Protein AF-A0AAU9VWX4-F1 (afdb_monomer)

Foldseek 3Di:
DVVLVVLVVVLVVLQQDQLPPPPCSLVVQQVSLVVSLVVLQVCVVVDPQSHPVNCDPVSVCSNPVSSVCCVVVVHPVVVPCPVVVCCVVVVCVVDDDPDPPDPD

Secondary structure (DSSP, 8-state):
-HHHHHHHHHHHHHHHS-TTS-TTHHHHHHHHHHHHHHHHHHGGGTSTT-SGGG--HHHHIIIIIHHHHHHHHS-SGGG-THHHHTHHHHHHHH----------

Solvent-accessible surface area (backbone atoms only — not comparable to full-atom values): 6096 Å² total; per-residue (Å²): 108,73,65,61,52,51,48,49,51,55,49,54,52,58,55,67,48,77,44,90,84,44,96,53,54,31,58,54,45,26,53,55,36,45,51,47,52,51,53,42,34,65,37,31,86,80,37,92,80,27,35,72,91,59,65,45,73,64,59,52,37,45,34,59,47,48,22,50,43,18,67,75,63,54,42,47,61,86,73,51,61,69,78,64,66,54,51,57,59,53,50,60,69,75,52,71,74,80,72,84,75,71,87,123

Nearest PDB structures (foldseek):
  6h48-assembly1_A  TM=4.064E-01  e=1.706E+00  Staphylococcus aureus
  2lff-assembly1_A  TM=3.244E-01  e=3.517E+00  Escherichia coli

Organism: NCBI:txid46732

pLDDT: mean 75.67, std 15.95, range [39.25, 93.31]

Sequence (104 aa):
LVKIWGHFDSLYHLINTDSEENGDLNLEVFEKSKEFVEHFCSLGEKRVGYNKARVTPHMHALCYHVPCFIKNYKSFKQFTGQGVEKNDVAKRIFFPKVEQMGCS

Radius of gyration: 20.04 Å; Cα contacts (8 Å, |Δi|>4): 73; chains: 1; bounding box: 53×38×52 Å

Mean predicted aligned error: 11.7 Å

Structure (mmCIF, N/CA/C/O backbone):
data_AF-A0AAU9VWX4-F1
#
_entry.id   AF-A0AAU9VWX4-F1
#
loop_
_atom_site.group_PDB
_atom_site.id
_atom_site.type_symbol
_atom_site.label_atom_id
_atom_site.label_alt_id
_atom_site.label_comp_id
_atom_site.label_asym_id
_atom_site.label_entity_id
_atom_site.label_seq_id
_atom_site.pdbx_PDB_ins_code
_atom_site.Cartn_x
_atom_site.Cartn_y
_atom_site.Cartn_z
_atom_site.occupancy
_atom_site.B_iso_or_equiv
_atom_site.auth_seq_id
_atom_site.auth_comp_id
_atom_site.auth_asym_id
_atom_site.auth_atom_id
_atom_site.pdbx_PDB_model_num
ATOM 1 N N . LEU A 1 1 ? -12.401 7.400 7.130 1.00 60.81 1 LEU A N 1
ATOM 2 C CA . LEU A 1 1 ? -12.663 6.628 5.894 1.00 60.81 1 LEU A CA 1
ATOM 3 C C . LEU A 1 1 ? -12.089 7.324 4.670 1.00 60.81 1 LEU A C 1
ATOM 5 O O . LEU A 1 1 ? -11.252 6.723 4.029 1.00 60.81 1 LEU A O 1
ATOM 9 N N . VAL A 1 2 ? -12.427 8.585 4.383 1.00 74.19 2 VAL A N 1
ATOM 10 C CA . VAL A 1 2 ? -11.838 9.304 3.227 1.00 74.19 2 VAL A CA 1
ATOM 11 C C . VAL A 1 2 ? -10.298 9.297 3.249 1.00 74.19 2 VAL A C 1
ATOM 13 O O . VAL A 1 2 ? -9.677 8.992 2.242 1.00 74.19 2 VAL A O 1
ATOM 16 N N . LYS A 1 3 ? -9.679 9.502 4.422 1.00 79.00 3 LYS A N 1
ATOM 17 C CA . LYS A 1 3 ? -8.212 9.462 4.574 1.00 79.00 3 LYS A CA 1
ATOM 18 C C . LYS A 1 3 ? -7.574 8.102 4.254 1.00 79.00 3 LYS A C 1
ATOM 20 O O . LYS A 1 3 ? -6.548 8.075 3.594 1.00 79.00 3 LYS A O 1
ATOM 25 N N . ILE A 1 4 ? -8.184 6.981 4.664 1.00 83.94 4 ILE A N 1
ATOM 26 C CA . ILE A 1 4 ? -7.596 5.650 4.420 1.00 83.94 4 ILE A CA 1
ATOM 27 C C . ILE A 1 4 ? -7.598 5.297 2.930 1.00 83.94 4 ILE A C 1
ATOM 29 O O . ILE A 1 4 ? -6.626 4.744 2.429 1.00 83.94 4 ILE A O 1
ATOM 33 N N . TRP A 1 5 ? -8.654 5.689 2.216 1.00 85.12 5 TRP A N 1
ATOM 34 C CA . TRP A 1 5 ? -8.736 5.520 0.770 1.00 85.12 5 TRP A CA 1
ATOM 35 C C . TRP A 1 5 ? -7.790 6.468 0.030 1.00 85.12 5 TRP A C 1
ATOM 37 O O . TRP A 1 5 ? -7.183 6.046 -0.941 1.00 85.12 5 TRP A O 1
ATOM 47 N N . GLY A 1 6 ? -7.580 7.693 0.526 1.00 85.56 6 GLY A N 1
ATOM 48 C CA . GLY A 1 6 ? -6.563 8.600 -0.021 1.00 85.56 6 GLY A CA 1
ATOM 49 C C . GLY A 1 6 ? -5.127 8.093 0.169 1.00 85.56 6 GLY A C 1
ATOM 50 O O . GLY A 1 6 ? -4.310 8.212 -0.741 1.00 85.56 6 GLY A O 1
ATOM 51 N N . HIS A 1 7 ? -4.822 7.466 1.314 1.00 85.94 7 HIS A N 1
ATOM 52 C CA . HIS A 1 7 ? -3.523 6.815 1.541 1.00 85.94 7 HIS A CA 1
ATOM 53 C C . HIS A 1 7 ? -3.339 5.625 0.591 1.00 85.94 7 HIS A C 1
ATOM 55 O O . HIS A 1 7 ? -2.266 5.450 0.019 1.00 85.94 7 HIS A O 1
ATOM 61 N N . PHE A 1 8 ? -4.395 4.830 0.393 1.00 86.62 8 PHE A N 1
ATOM 62 C CA . PHE A 1 8 ? -4.376 3.708 -0.543 1.00 86.62 8 PHE A CA 1
ATOM 63 C C . PHE A 1 8 ? -4.191 4.158 -2.000 1.00 86.62 8 PHE A C 1
ATOM 65 O O . PHE A 1 8 ? -3.391 3.569 -2.717 1.00 86.62 8 PHE A O 1
ATOM 72 N N . ASP A 1 9 ? -4.884 5.215 -2.424 1.00 86.94 9 ASP A N 1
ATOM 73 C CA . ASP A 1 9 ? -4.773 5.790 -3.769 1.00 86.94 9 ASP A CA 1
ATOM 74 C C . ASP A 1 9 ? -3.352 6.301 -4.054 1.00 86.94 9 ASP A C 1
ATOM 76 O O . ASP A 1 9 ? -2.728 5.924 -5.046 1.00 86.94 9 ASP A O 1
ATOM 80 N N . SER A 1 10 ? -2.781 7.047 -3.102 1.00 87.75 10 SER A N 1
ATOM 81 C CA . SER A 1 10 ? -1.387 7.508 -3.165 1.00 87.75 10 SER A CA 1
ATOM 82 C C . SER A 1 10 ? -0.402 6.342 -3.304 1.00 87.75 10 SER A C 1
ATOM 84 O O . SER A 1 10 ? 0.524 6.399 -4.110 1.00 87.75 10 SER A O 1
ATOM 86 N N . LEU A 1 11 ? -0.611 5.265 -2.540 1.00 88.88 11 LEU A N 1
ATOM 87 C CA . LEU A 1 11 ? 0.202 4.049 -2.610 1.00 88.88 11 LEU A CA 1
ATOM 88 C C . LEU A 1 11 ? 0.074 3.339 -3.955 1.00 88.88 11 LEU A C 1
ATOM 90 O O . LEU A 1 11 ? 1.076 2.907 -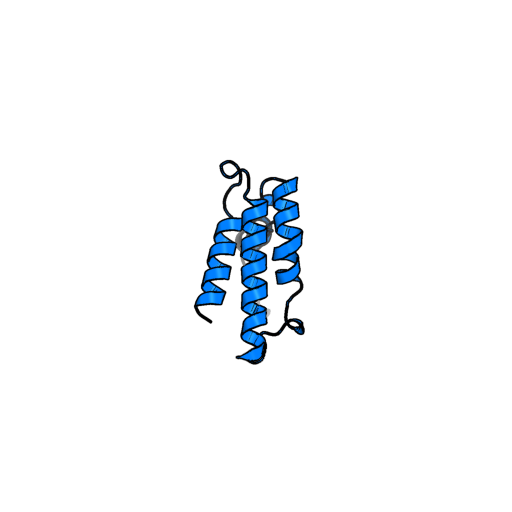4.522 1.00 88.88 11 LEU A O 1
ATOM 94 N N . TYR A 1 12 ? -1.148 3.228 -4.472 1.00 86.56 12 TYR A N 1
ATOM 95 C CA . TYR A 1 12 ? -1.410 2.613 -5.764 1.00 86.56 12 TYR A CA 1
ATOM 96 C C . TYR A 1 12 ? -0.691 3.363 -6.887 1.00 86.56 12 TYR A C 1
ATOM 98 O O . TYR A 1 12 ? -0.038 2.736 -7.720 1.00 86.56 12 TYR A O 1
ATOM 106 N N . HIS A 1 13 ? -0.757 4.694 -6.891 1.00 86.44 13 HIS A N 1
ATOM 107 C CA . HIS A 1 13 ? -0.028 5.504 -7.860 1.00 86.44 13 HIS A CA 1
ATOM 108 C C . HIS A 1 13 ? 1.486 5.341 -7.714 1.00 86.44 13 HIS A C 1
ATOM 110 O O . HIS A 1 13 ? 2.153 5.078 -8.710 1.00 86.44 13 HIS A O 1
ATOM 116 N N . LEU A 1 14 ? 2.012 5.392 -6.487 1.00 86.00 14 LEU A N 1
ATOM 117 C CA . LEU A 1 14 ? 3.445 5.263 -6.222 1.00 86.00 14 LEU A CA 1
ATOM 118 C C . LEU A 1 14 ? 4.028 3.929 -6.717 1.00 86.00 14 LEU A C 1
ATOM 120 O O . LEU A 1 14 ? 5.089 3.908 -7.330 1.00 86.00 14 LEU A O 1
ATOM 124 N N . ILE A 1 15 ? 3.324 2.817 -6.494 1.00 84.50 15 ILE A N 1
ATOM 125 C CA . ILE A 1 15 ? 3.768 1.473 -6.909 1.00 84.50 15 ILE A CA 1
ATOM 126 C C . ILE A 1 15 ? 3.751 1.303 -8.436 1.00 84.50 15 ILE A C 1
ATOM 128 O O . ILE A 1 15 ? 4.490 0.478 -8.976 1.00 84.50 15 ILE A O 1
ATOM 132 N N . ASN A 1 16 ? 2.906 2.064 -9.134 1.00 81.12 16 ASN A N 1
ATOM 133 C CA . ASN A 1 16 ? 2.790 2.026 -10.591 1.00 81.12 16 ASN A CA 1
ATOM 134 C C . ASN A 1 16 ? 3.713 3.025 -11.312 1.00 81.12 16 ASN A C 1
ATOM 136 O O . ASN A 1 16 ? 3.750 3.012 -12.545 1.00 81.12 16 ASN A O 1
ATOM 140 N N . THR A 1 17 ? 4.444 3.866 -10.577 1.00 77.50 17 THR A N 1
ATOM 141 C CA . THR A 1 17 ? 5.446 4.779 -11.136 1.00 77.50 17 THR A CA 1
ATOM 142 C C . THR A 1 17 ? 6.695 4.007 -11.554 1.00 77.50 17 THR A C 1
ATOM 144 O O . THR A 1 17 ? 7.150 3.101 -10.852 1.00 77.50 17 THR A O 1
ATOM 147 N N . ASP A 1 18 ? 7.258 4.357 -12.711 1.00 66.25 18 ASP A N 1
ATOM 148 C CA . ASP A 1 18 ? 8.487 3.740 -13.192 1.00 66.25 18 ASP A CA 1
ATOM 149 C C . ASP A 1 18 ? 9.680 4.236 -12.353 1.00 66.25 18 ASP A C 1
ATOM 151 O O . ASP A 1 18 ? 9.863 5.422 -12.089 1.00 66.25 18 ASP A O 1
ATOM 155 N N . SER A 1 19 ? 10.487 3.292 -11.880 1.00 64.31 19 SER A N 1
ATOM 156 C CA . SER A 1 19 ? 11.561 3.497 -10.902 1.00 64.31 19 SER A CA 1
ATOM 157 C C . SER A 1 19 ? 12.808 4.196 -11.442 1.00 64.31 19 SER A C 1
ATOM 159 O O . SER A 1 19 ? 13.786 4.340 -10.714 1.00 64.31 19 SER A O 1
ATOM 161 N N . GLU A 1 20 ? 12.827 4.552 -12.728 1.00 60.19 20 GLU A N 1
ATOM 162 C CA . GLU A 1 20 ? 14.030 5.049 -13.406 1.00 60.19 20 GLU A CA 1
ATOM 163 C C . GLU A 1 20 ? 14.484 6.423 -12.887 1.00 60.19 20 GLU A C 1
ATOM 165 O O . GLU A 1 20 ? 15.659 6.756 -13.010 1.00 60.19 20 GLU A O 1
ATOM 170 N N . GLU A 1 21 ? 13.594 7.174 -12.230 1.00 56.78 21 GLU A N 1
ATOM 171 C CA . GLU A 1 21 ? 13.876 8.524 -11.724 1.00 56.78 21 GLU A CA 1
ATOM 172 C C . GLU A 1 21 ? 14.005 8.610 -10.192 1.00 56.78 21 GLU A C 1
ATOM 174 O O . GLU A 1 21 ? 14.475 9.624 -9.679 1.00 56.78 21 GLU A O 1
ATOM 179 N N . ASN A 1 22 ? 13.628 7.567 -9.440 1.00 57.22 22 ASN A N 1
ATOM 180 C CA . ASN A 1 22 ? 13.435 7.671 -7.990 1.00 57.22 22 ASN A CA 1
ATOM 181 C C . ASN A 1 22 ? 14.280 6.630 -7.229 1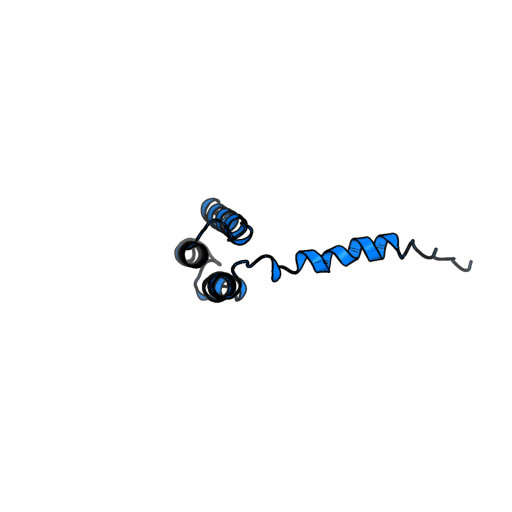.00 57.22 22 ASN A C 1
ATOM 183 O O . ASN A 1 22 ? 13.885 5.474 -7.069 1.00 57.22 22 ASN A O 1
ATOM 187 N N . GLY A 1 23 ? 15.469 7.043 -6.773 1.00 66.31 23 GLY A N 1
ATOM 188 C CA . GLY A 1 23 ? 16.473 6.165 -6.148 1.00 66.31 23 GLY A CA 1
ATOM 189 C C . GLY A 1 23 ? 16.031 5.473 -4.851 1.00 66.31 23 GLY A C 1
ATOM 190 O O . GLY A 1 23 ? 16.572 4.420 -4.525 1.00 66.31 23 GLY A O 1
ATOM 191 N N . ASP A 1 24 ? 15.012 6.008 -4.169 1.00 80.56 24 ASP A N 1
ATOM 192 C CA . ASP A 1 24 ? 14.510 5.515 -2.877 1.00 80.56 24 ASP A CA 1
ATOM 193 C C . ASP A 1 24 ? 13.049 5.023 -2.930 1.00 80.56 24 ASP A C 1
ATOM 195 O O . ASP A 1 24 ? 12.386 4.901 -1.897 1.00 80.56 24 ASP A O 1
ATOM 199 N N . LEU A 1 25 ? 12.527 4.687 -4.120 1.00 85.50 25 LEU A N 1
ATOM 200 C CA . LEU A 1 25 ? 11.131 4.253 -4.295 1.00 85.50 25 LEU A CA 1
ATOM 201 C C . LEU A 1 25 ? 10.735 3.105 -3.349 1.00 85.50 25 LEU A C 1
ATOM 203 O O . LEU A 1 25 ? 9.622 3.072 -2.829 1.00 85.50 25 LEU A O 1
ATOM 207 N N . ASN A 1 26 ? 11.644 2.162 -3.078 1.00 87.25 26 ASN A N 1
ATOM 208 C CA . ASN A 1 26 ? 11.373 1.072 -2.141 1.00 87.25 26 ASN A CA 1
ATOM 209 C C . ASN A 1 26 ? 11.151 1.571 -0.705 1.00 87.25 26 ASN A C 1
ATOM 211 O O . ASN A 1 26 ? 10.312 1.017 0.003 1.00 87.25 26 ASN A O 1
ATOM 215 N N . LEU A 1 27 ? 11.917 2.572 -0.262 1.00 89.12 27 LEU A N 1
ATOM 216 C CA . LEU A 1 27 ? 11.802 3.127 1.083 1.00 89.12 27 LEU A CA 1
ATOM 217 C C . LEU A 1 27 ? 10.500 3.914 1.196 1.00 89.12 27 LEU A C 1
ATOM 219 O O . LEU A 1 27 ? 9.739 3.695 2.134 1.00 89.12 27 LEU A O 1
ATOM 223 N N . GLU A 1 28 ? 10.188 4.723 0.185 1.00 89.62 2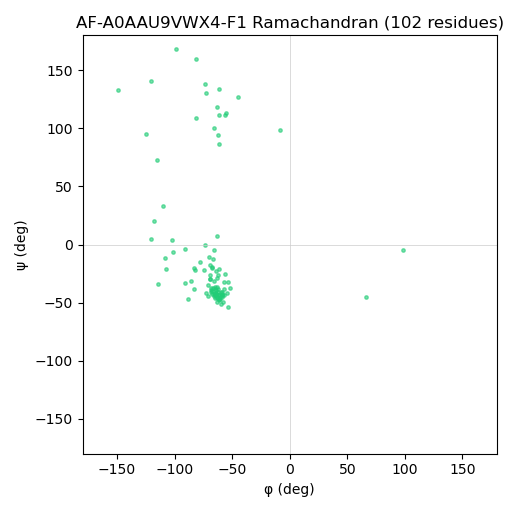8 GLU A N 1
ATOM 224 C CA . GLU A 1 28 ? 8.954 5.501 0.148 1.00 89.62 28 GLU A CA 1
ATOM 225 C C . GLU A 1 28 ? 7.706 4.597 0.155 1.00 89.62 28 GLU A C 1
ATOM 227 O O . GLU A 1 28 ? 6.763 4.827 0.918 1.00 89.62 28 GLU A O 1
ATOM 232 N N . VAL A 1 29 ? 7.709 3.513 -0.633 1.00 90.50 29 VAL A N 1
ATOM 233 C CA . VAL A 1 29 ? 6.617 2.527 -0.622 1.00 90.50 29 VAL A CA 1
ATOM 234 C C . VAL A 1 29 ? 6.521 1.839 0.737 1.00 90.50 29 VAL A C 1
ATOM 236 O O . VAL A 1 29 ? 5.410 1.664 1.237 1.00 90.50 29 VAL A O 1
ATOM 239 N N . PHE A 1 30 ? 7.641 1.477 1.369 1.00 92.12 30 PHE A N 1
ATOM 240 C CA . PHE A 1 30 ? 7.633 0.879 2.707 1.00 92.12 30 PHE A CA 1
ATOM 241 C C . PHE A 1 30 ? 7.002 1.814 3.746 1.00 92.12 30 PHE A C 1
ATOM 243 O O . PHE A 1 30 ? 6.090 1.406 4.467 1.00 92.12 30 PHE A O 1
ATOM 250 N N . GLU A 1 31 ? 7.453 3.067 3.801 1.00 92.94 31 GLU A N 1
ATOM 251 C CA . GLU A 1 31 ? 6.998 4.053 4.781 1.00 92.94 31 GLU A CA 1
ATOM 252 C C . GLU A 1 31 ? 5.509 4.359 4.626 1.00 92.94 31 GLU A C 1
ATOM 254 O O . GLU A 1 31 ? 4.754 4.240 5.594 1.00 92.94 31 GLU A O 1
ATOM 259 N N . LYS A 1 32 ? 5.052 4.646 3.400 1.00 91.38 32 LYS A N 1
ATOM 260 C CA . LYS A 1 32 ? 3.632 4.921 3.142 1.00 91.38 32 LYS A CA 1
ATOM 261 C C . LYS A 1 32 ? 2.750 3.698 3.399 1.00 91.38 32 LYS A C 1
ATOM 263 O O . LYS A 1 32 ? 1.637 3.835 3.909 1.00 91.38 32 LYS A O 1
ATOM 268 N N . SER A 1 33 ? 3.232 2.493 3.084 1.00 92.69 33 SER A N 1
ATOM 269 C CA . SER A 1 33 ? 2.479 1.253 3.322 1.00 92.69 33 SER A CA 1
ATOM 270 C C . SER A 1 33 ? 2.325 0.995 4.814 1.00 92.69 33 SER A C 1
ATOM 272 O O . SER A 1 33 ? 1.235 0.664 5.286 1.00 92.69 33 SER A O 1
ATOM 274 N N . LYS A 1 34 ? 3.402 1.207 5.575 1.00 93.31 34 LYS A N 1
ATOM 275 C CA . LYS A 1 34 ? 3.389 1.108 7.030 1.00 93.31 34 LYS A CA 1
ATOM 276 C C . LYS A 1 34 ? 2.421 2.122 7.637 1.00 93.31 34 LYS A C 1
ATOM 278 O O . LYS A 1 34 ? 1.571 1.717 8.427 1.00 93.31 34 LYS A O 1
ATOM 283 N N . GLU A 1 35 ? 2.470 3.382 7.208 1.00 92.62 35 GLU A N 1
ATOM 284 C CA . GLU A 1 35 ? 1.542 4.425 7.661 1.00 92.62 35 GLU A CA 1
ATOM 285 C C . GLU A 1 35 ? 0.081 4.055 7.360 1.00 92.62 35 GLU A C 1
ATOM 287 O O . GLU A 1 35 ? -0.800 4.222 8.205 1.00 92.62 35 GLU A O 1
ATOM 292 N N . PHE A 1 36 ? -0.199 3.488 6.183 1.00 92.69 36 PHE A N 1
ATOM 293 C CA . PHE A 1 36 ? -1.530 2.994 5.834 1.00 92.69 36 PHE A CA 1
ATOM 294 C C . PHE A 1 36 ? -2.010 1.881 6.781 1.00 92.69 36 PHE A C 1
ATOM 296 O O . PHE A 1 36 ? -3.143 1.942 7.265 1.00 92.69 36 PHE A O 1
ATOM 303 N N . VAL A 1 37 ? -1.169 0.884 7.083 1.00 91.25 37 VAL A N 1
ATOM 304 C CA . VAL A 1 37 ? -1.527 -0.222 7.992 1.00 91.25 37 VAL A CA 1
ATOM 305 C C . VAL A 1 37 ? -1.675 0.259 9.436 1.00 91.25 37 VAL A C 1
ATOM 307 O O . VAL A 1 37 ? -2.586 -0.178 10.143 1.00 91.25 37 VAL A O 1
ATOM 310 N N . GLU A 1 38 ? -0.822 1.175 9.885 1.00 91.44 38 GLU A N 1
ATOM 311 C CA . GLU A 1 38 ? -0.917 1.787 11.212 1.00 91.44 38 GLU A CA 1
ATOM 312 C C . GLU A 1 38 ? -2.183 2.634 11.333 1.00 91.44 38 GLU A C 1
ATOM 314 O O . GLU A 1 38 ? -2.932 2.490 12.303 1.00 91.44 38 GLU A O 1
ATOM 319 N N . HIS A 1 39 ? -2.500 3.436 10.310 1.00 90.25 39 HIS A N 1
ATOM 320 C CA . HIS A 1 39 ? -3.747 4.187 10.265 1.00 90.25 39 HIS A CA 1
ATOM 321 C C . HIS A 1 39 ? -4.955 3.249 10.257 1.00 90.25 39 HIS A C 1
ATOM 323 O O . HIS A 1 39 ? -5.890 3.476 11.025 1.00 90.25 39 HIS A O 1
ATOM 329 N N . PHE A 1 40 ? -4.919 2.163 9.474 1.00 90.19 40 PHE A N 1
ATOM 330 C CA . PHE A 1 40 ? -5.946 1.121 9.498 1.00 90.19 40 PHE A CA 1
ATOM 331 C C . PHE A 1 40 ? -6.154 0.603 10.921 1.00 90.19 40 PHE A C 1
ATOM 333 O O . PHE A 1 40 ? -7.268 0.684 11.422 1.00 90.19 40 PHE A O 1
ATOM 340 N N . CYS A 1 41 ? -5.091 0.165 11.601 1.00 89.56 41 CYS A N 1
ATOM 341 C CA . CYS A 1 41 ? -5.181 -0.377 12.958 1.00 89.56 41 CYS A CA 1
ATOM 342 C C . CYS A 1 41 ? -5.672 0.659 13.983 1.00 89.56 41 CYS A C 1
ATOM 344 O O . CYS A 1 41 ? -6.443 0.312 14.876 1.00 89.56 41 CYS A O 1
ATOM 346 N N . SER A 1 42 ? -5.274 1.929 13.842 1.00 89.44 42 SER A N 1
ATOM 347 C CA . SER A 1 42 ? -5.708 3.021 14.728 1.00 89.44 42 SER A CA 1
ATOM 348 C C . SER A 1 42 ? -7.217 3.290 14.657 1.00 89.44 42 SER A C 1
ATOM 350 O O . SER A 1 42 ? -7.814 3.839 15.583 1.00 89.44 42 SER A O 1
ATOM 352 N N . LEU A 1 43 ? -7.868 2.894 13.558 1.00 87.44 43 LEU A N 1
ATOM 353 C CA . LEU A 1 43 ? -9.316 3.008 13.417 1.00 87.44 43 LEU A CA 1
ATOM 354 C C . LEU A 1 43 ? -10.059 1.901 14.172 1.00 87.44 43 LEU A C 1
ATOM 356 O O . LEU A 1 43 ? -11.255 2.060 14.402 1.00 87.44 43 LEU A O 1
ATOM 360 N N . GLY A 1 44 ? -9.386 0.825 14.592 1.00 84.19 44 GLY A N 1
ATOM 361 C CA . GLY A 1 44 ? -9.989 -0.305 15.302 1.00 84.19 44 GLY A CA 1
ATOM 362 C C . GLY A 1 44 ? -10.588 0.055 16.659 1.00 84.19 44 GLY A C 1
ATOM 363 O O . GLY A 1 44 ? -11.580 -0.546 17.058 1.00 84.19 44 GLY A O 1
ATOM 364 N N . GLU A 1 45 ? -10.052 1.079 17.326 1.00 78.06 45 GLU A N 1
ATOM 365 C CA . GLU A 1 45 ? -10.616 1.619 18.573 1.00 78.06 45 GLU A CA 1
ATOM 366 C C . GLU A 1 45 ? -11.889 2.443 18.330 1.00 78.06 45 GLU A C 1
ATOM 368 O O . GLU A 1 45 ? -12.706 2.628 19.226 1.00 78.06 45 GLU A O 1
ATOM 373 N N . LYS A 1 46 ? -12.074 2.946 17.102 1.00 80.62 46 LYS A N 1
ATOM 374 C CA . LYS A 1 46 ? -13.162 3.863 16.731 1.00 80.62 46 LYS A CA 1
ATOM 375 C C . LYS A 1 46 ? -14.238 3.197 15.875 1.00 80.62 46 LYS A C 1
ATOM 377 O O . LYS A 1 46 ? -15.331 3.744 15.742 1.00 80.62 46 LYS A O 1
ATOM 382 N N . ARG A 1 47 ? -13.923 2.078 15.212 1.00 79.25 47 ARG A N 1
ATOM 383 C CA . ARG A 1 47 ? -14.772 1.414 14.214 1.00 79.25 47 ARG A CA 1
ATOM 384 C C . ARG A 1 47 ? -14.547 -0.095 14.205 1.00 79.25 47 ARG A C 1
ATOM 386 O O . ARG A 1 47 ? -13.421 -0.578 14.105 1.00 79.25 47 ARG A O 1
ATOM 393 N N . VAL A 1 48 ? -15.649 -0.841 14.201 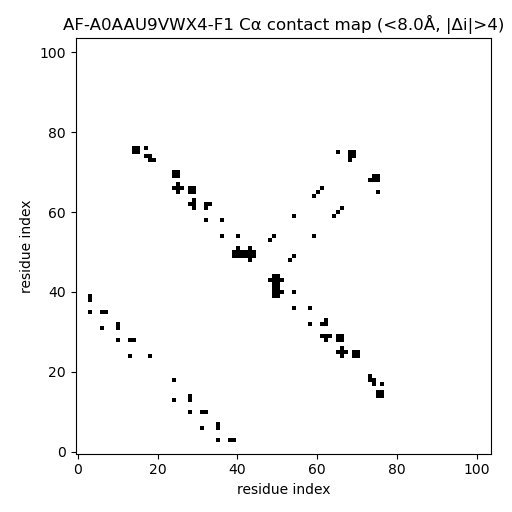1.00 79.38 48 VAL A N 1
ATOM 394 C CA . VAL A 1 48 ? -15.635 -2.301 14.047 1.00 79.38 48 VAL A CA 1
ATOM 395 C C . VAL A 1 48 ? -15.026 -2.673 12.690 1.00 79.38 48 VAL A C 1
ATOM 397 O O . VAL A 1 48 ? -15.369 -2.086 11.666 1.00 79.38 48 VAL A O 1
ATOM 400 N N . GLY A 1 49 ? -14.115 -3.650 12.687 1.00 81.38 49 GLY A N 1
ATOM 401 C CA . GLY A 1 49 ? -13.497 -4.190 11.468 1.00 81.38 49 GLY A CA 1
ATOM 402 C C . GLY A 1 49 ? -12.113 -3.633 11.113 1.00 81.38 49 GLY A C 1
ATOM 403 O O . GLY A 1 49 ? -11.489 -4.162 10.202 1.00 81.38 49 GLY A O 1
ATOM 404 N N . TYR A 1 50 ? -11.600 -2.643 11.849 1.00 82.69 50 TYR A N 1
ATOM 405 C CA . TYR A 1 50 ? -10.321 -1.971 11.560 1.00 82.69 50 TYR A CA 1
ATOM 406 C C . TYR A 1 50 ? -9.215 -2.302 12.577 1.00 82.69 50 TYR A C 1
ATOM 408 O O . TYR A 1 50 ? -8.399 -1.465 12.936 1.00 82.69 50 TYR A O 1
ATOM 416 N N . ASN A 1 51 ? -9.207 -3.519 13.116 1.00 84.44 51 ASN A N 1
ATOM 417 C CA . ASN A 1 51 ? -8.214 -3.930 14.111 1.00 84.44 51 ASN A CA 1
ATOM 418 C C . ASN A 1 51 ? -7.066 -4.731 13.478 1.00 84.44 51 ASN A C 1
ATOM 420 O O . ASN A 1 51 ? -7.157 -5.192 12.341 1.00 84.44 51 ASN A O 1
ATOM 424 N N . LYS A 1 52 ? -5.993 -4.952 14.243 1.00 84.62 52 LYS A N 1
ATOM 425 C CA . LYS A 1 52 ? -4.806 -5.688 13.782 1.00 84.62 52 LYS A CA 1
ATOM 426 C C . LYS A 1 52 ? -5.117 -7.110 13.291 1.00 84.62 52 LYS A C 1
ATOM 428 O O . LYS A 1 52 ? -4.488 -7.575 12.349 1.00 84.62 52 LYS A O 1
ATOM 433 N N . ALA A 1 53 ? -6.119 -7.778 13.867 1.00 86.88 53 ALA A N 1
ATOM 434 C CA . ALA A 1 53 ? -6.551 -9.110 13.430 1.00 86.88 53 ALA A CA 1
ATOM 435 C C . ALA A 1 53 ? -7.254 -9.106 12.056 1.00 86.88 53 ALA A C 1
ATOM 437 O O . ALA A 1 53 ? -7.499 -10.164 11.484 1.00 86.88 53 ALA A O 1
ATOM 438 N N . ARG A 1 54 ? -7.588 -7.924 11.521 1.00 89.12 54 ARG A N 1
ATOM 439 C CA . ARG A 1 54 ? -8.177 -7.728 10.188 1.00 89.12 54 ARG A CA 1
ATOM 440 C C . ARG A 1 54 ? -7.169 -7.245 9.147 1.00 89.12 54 ARG A C 1
ATOM 442 O O . ARG A 1 54 ? -7.561 -7.016 8.005 1.00 89.12 54 ARG A O 1
ATOM 449 N N . VAL A 1 55 ? -5.889 -7.121 9.506 1.00 88.69 55 VAL A N 1
ATOM 450 C CA . VAL A 1 55 ? -4.825 -6.884 8.526 1.00 88.69 55 VAL A CA 1
ATOM 451 C C . VAL A 1 55 ? -4.763 -8.091 7.599 1.00 88.69 55 VAL A C 1
ATOM 453 O O . VAL A 1 55 ? -4.547 -9.220 8.036 1.00 88.69 55 VAL A O 1
ATOM 456 N N . THR A 1 56 ? -4.999 -7.859 6.313 1.00 90.69 56 THR A N 1
ATOM 457 C CA . THR A 1 56 ? -5.046 -8.940 5.328 1.00 90.69 56 THR A CA 1
ATOM 458 C C . THR A 1 56 ? -3.636 -9.340 4.885 1.00 90.69 56 THR A C 1
ATOM 460 O O . THR A 1 56 ? -2.707 -8.528 4.967 1.00 90.69 56 THR A O 1
ATOM 463 N N . PRO A 1 57 ? -3.458 -10.553 4.330 1.00 90.19 57 PRO A N 1
ATOM 464 C CA . PRO A 1 57 ? -2.193 -10.947 3.711 1.00 90.19 57 PRO A CA 1
ATOM 465 C C . PRO A 1 57 ? -1.707 -9.955 2.644 1.00 90.19 57 PRO A C 1
ATOM 467 O O . PRO A 1 57 ? -0.510 -9.728 2.527 1.00 90.19 57 PRO A O 1
ATOM 470 N N . HIS A 1 58 ? -2.622 -9.298 1.923 1.00 87.19 58 HIS A N 1
ATOM 471 C CA . HIS A 1 58 ? -2.283 -8.274 0.932 1.00 87.19 58 HIS A CA 1
ATOM 472 C C . HIS A 1 58 ? -1.686 -7.019 1.570 1.00 87.19 58 HIS A C 1
ATOM 474 O O . HIS A 1 58 ? -0.726 -6.473 1.046 1.00 87.19 58 HIS A O 1
ATOM 480 N N . MET A 1 59 ? -2.207 -6.579 2.717 1.00 90.56 59 MET A N 1
ATOM 481 C CA . MET A 1 59 ? -1.639 -5.445 3.455 1.00 90.56 59 MET A CA 1
ATOM 482 C C . MET A 1 59 ? -0.246 -5.780 4.001 1.00 90.56 59 MET A C 1
ATOM 484 O O . MET A 1 59 ? 0.651 -4.944 3.974 1.00 90.56 59 MET A O 1
ATOM 488 N N . HIS A 1 60 ? -0.038 -7.020 4.452 1.00 89.69 60 HIS A N 1
ATOM 489 C CA . HIS A 1 60 ? 1.287 -7.496 4.848 1.00 89.69 60 HIS A CA 1
ATOM 490 C C . HIS A 1 60 ? 2.254 -7.554 3.653 1.00 89.69 60 HIS A C 1
ATOM 492 O O . HIS A 1 60 ? 3.380 -7.062 3.739 1.00 89.69 60 HIS A O 1
ATOM 498 N N . ALA A 1 61 ? 1.801 -8.099 2.521 1.00 90.00 61 ALA A N 1
ATOM 499 C CA . ALA A 1 61 ? 2.560 -8.133 1.276 1.00 90.00 61 ALA A CA 1
ATOM 500 C C . ALA A 1 61 ? 2.940 -6.726 0.800 1.00 90.00 61 ALA A C 1
ATOM 502 O O . ALA A 1 61 ? 4.090 -6.492 0.438 1.00 90.00 61 ALA A O 1
ATOM 503 N N . LEU A 1 62 ? 2.003 -5.784 0.879 1.00 90.06 62 LEU A N 1
ATOM 504 C CA . LEU A 1 62 ? 2.208 -4.380 0.549 1.00 90.06 62 LEU A CA 1
ATOM 505 C C . LEU A 1 62 ? 3.317 -3.745 1.400 1.00 90.06 62 LEU A C 1
ATOM 507 O O . LEU A 1 62 ? 4.177 -3.068 0.855 1.00 90.06 62 LEU A O 1
ATOM 511 N N . CYS A 1 63 ? 3.353 -4.014 2.708 1.00 90.69 63 CYS A N 1
ATOM 512 C CA . CYS A 1 63 ? 4.392 -3.467 3.582 1.00 90.69 63 CYS A CA 1
ATOM 513 C C . CYS A 1 63 ? 5.768 -4.101 3.385 1.00 90.69 63 CYS A C 1
ATOM 515 O O . CYS A 1 63 ? 6.759 -3.391 3.449 1.00 90.69 63 CYS A O 1
ATOM 517 N N . TYR A 1 64 ? 5.868 -5.418 3.210 1.00 89.62 64 TYR A N 1
ATOM 518 C CA . TYR A 1 64 ? 7.168 -6.100 3.324 1.00 89.62 64 TYR A CA 1
ATOM 519 C C . TYR A 1 64 ? 7.659 -6.717 2.022 1.00 89.62 64 TYR A C 1
ATOM 521 O O . TYR A 1 64 ? 8.861 -6.738 1.758 1.00 89.62 64 TYR A O 1
ATOM 529 N N . HIS A 1 65 ? 6.744 -7.207 1.193 1.00 89.50 65 HIS A N 1
ATOM 530 C CA . HIS A 1 65 ? 7.103 -7.888 -0.040 1.00 89.50 65 HIS A CA 1
ATOM 531 C C . HIS A 1 65 ? 7.246 -6.893 -1.191 1.00 89.5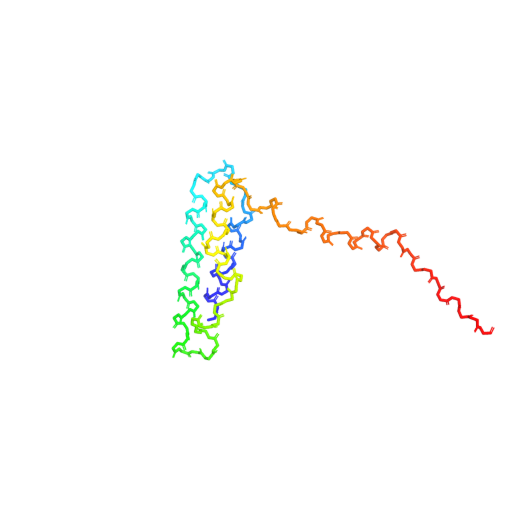0 65 HIS A C 1
ATOM 533 O O . HIS A 1 65 ? 8.267 -6.920 -1.870 1.00 89.50 65 HIS A O 1
ATOM 539 N N . VAL A 1 66 ? 6.296 -5.970 -1.381 1.00 87.56 66 VAL A N 1
ATOM 540 C CA . VAL A 1 66 ? 6.332 -4.993 -2.488 1.00 87.56 66 VAL A CA 1
ATOM 541 C C . VAL A 1 66 ? 7.605 -4.125 -2.459 1.00 87.56 66 VAL A C 1
ATOM 543 O O . VAL A 1 66 ? 8.305 -4.108 -3.472 1.00 87.56 66 VAL A O 1
ATOM 546 N N . PRO A 1 67 ? 8.012 -3.504 -1.330 1.00 88.44 67 PRO A N 1
ATOM 547 C CA . PRO A 1 67 ? 9.293 -2.796 -1.239 1.00 88.44 67 PRO A CA 1
ATOM 548 C C . PRO A 1 67 ? 10.503 -3.671 -1.557 1.00 88.44 67 PRO A C 1
ATOM 550 O O . PRO A 1 67 ? 11.451 -3.218 -2.194 1.00 88.44 67 PRO A O 1
ATOM 553 N N . CYS A 1 68 ? 10.477 -4.937 -1.132 1.00 87.31 68 CYS A N 1
ATOM 554 C CA . CYS A 1 68 ? 11.544 -5.889 -1.415 1.00 87.31 68 CYS A CA 1
ATOM 555 C C . CYS A 1 68 ? 11.630 -6.190 -2.920 1.00 87.31 68 CYS A C 1
ATOM 557 O O . CYS A 1 68 ? 12.722 -6.196 -3.484 1.00 87.31 68 CYS A O 1
ATOM 559 N N . PHE A 1 69 ? 10.495 -6.372 -3.599 1.00 85.69 69 PHE A N 1
ATOM 560 C CA . PHE A 1 69 ? 10.463 -6.551 -5.051 1.00 85.69 69 PHE A CA 1
ATOM 561 C C . PHE A 1 69 ? 10.970 -5.306 -5.786 1.00 85.69 69 PHE A C 1
ATOM 563 O O . PHE A 1 69 ? 11.825 -5.436 -6.656 1.00 85.69 69 PHE A O 1
ATOM 570 N N . ILE A 1 70 ? 10.533 -4.107 -5.394 1.00 85.19 70 ILE A N 1
ATOM 571 C CA . ILE A 1 70 ? 11.015 -2.845 -5.982 1.00 85.19 70 ILE A CA 1
ATOM 572 C C . ILE A 1 70 ? 12.530 -2.712 -5.800 1.00 85.19 70 ILE A C 1
ATOM 574 O O . ILE A 1 70 ? 13.243 -2.428 -6.755 1.00 85.19 70 ILE A O 1
ATOM 578 N N . LYS A 1 71 ? 13.054 -3.006 -4.606 1.00 85.50 71 LYS A N 1
ATOM 579 C CA . LYS A 1 71 ? 14.497 -2.961 -4.338 1.00 85.50 71 LYS A CA 1
ATOM 580 C C . LYS A 1 71 ? 15.299 -3.917 -5.230 1.00 85.50 71 LYS A C 1
ATOM 582 O O . LYS A 1 71 ? 16.382 -3.562 -5.682 1.00 85.50 71 LYS A O 1
ATOM 587 N N . ASN A 1 72 ? 14.798 -5.132 -5.458 1.00 83.50 72 ASN A N 1
ATOM 588 C CA . ASN A 1 72 ? 15.534 -6.168 -6.191 1.00 83.50 72 ASN A CA 1
ATOM 589 C C . ASN A 1 72 ? 15.371 -6.079 -7.716 1.00 83.50 72 ASN A C 1
ATOM 591 O O . ASN A 1 72 ? 16.290 -6.438 -8.447 1.00 83.50 72 ASN A O 1
ATOM 595 N N . TYR A 1 73 ? 14.221 -5.609 -8.198 1.00 80.25 73 TYR A N 1
ATOM 596 C CA . TYR A 1 73 ? 13.854 -5.644 -9.619 1.00 80.25 73 TYR A CA 1
ATOM 597 C C . TYR A 1 73 ? 13.597 -4.260 -10.218 1.00 80.25 73 TYR A C 1
ATOM 599 O O . TYR A 1 73 ? 13.233 -4.154 -11.386 1.00 80.25 73 TYR A O 1
ATOM 607 N N . LYS A 1 74 ? 13.815 -3.196 -9.437 1.00 74.50 74 LYS A N 1
ATOM 608 C CA . LYS A 1 74 ? 13.567 -1.783 -9.753 1.00 74.50 74 LYS A CA 1
ATOM 609 C C . LYS A 1 74 ? 12.083 -1.448 -9.917 1.00 74.50 74 LYS A C 1
ATOM 611 O O . LYS A 1 74 ? 11.622 -0.511 -9.287 1.00 74.50 74 LYS A O 1
ATOM 616 N N . SER A 1 75 ? 11.298 -2.248 -10.636 1.00 69.12 75 SER A N 1
ATOM 617 C CA . SER A 1 75 ? 9.868 -2.006 -10.852 1.00 69.12 75 SER A CA 1
ATOM 618 C C . SER A 1 75 ? 8.988 -3.143 -10.335 1.00 69.12 75 SER A C 1
ATOM 620 O O . SER A 1 75 ? 9.285 -4.324 -10.513 1.00 69.12 75 SER A O 1
ATOM 622 N N . PHE A 1 76 ? 7.849 -2.787 -9.737 1.00 73.56 76 PHE A N 1
ATOM 623 C CA . PHE A 1 76 ? 6.812 -3.752 -9.365 1.00 73.56 76 PHE A CA 1
ATOM 624 C C . PHE A 1 76 ? 5.881 -4.106 -10.538 1.00 73.56 76 PHE A C 1
ATOM 626 O O . PHE A 1 76 ? 5.251 -5.162 -10.546 1.00 73.56 76 PHE A O 1
ATOM 633 N N . LYS A 1 77 ? 5.822 -3.256 -11.569 1.00 68.94 77 LYS A N 1
ATOM 634 C CA . LYS A 1 77 ? 4.907 -3.364 -12.719 1.00 68.94 77 LYS A CA 1
ATOM 635 C C . LYS A 1 77 ? 5.124 -4.628 -13.551 1.00 68.94 77 LYS A C 1
ATOM 637 O O . LYS A 1 77 ? 4.190 -5.141 -14.152 1.00 68.94 77 LYS A O 1
ATOM 642 N N . GLN A 1 78 ? 6.338 -5.177 -13.542 1.00 62.47 78 GLN A N 1
ATOM 643 C CA . GLN A 1 78 ? 6.649 -6.450 -14.204 1.00 62.47 78 GLN A CA 1
ATOM 644 C C . GLN A 1 78 ? 5.956 -7.651 -13.540 1.00 62.47 78 GLN A C 1
ATOM 646 O O . GLN A 1 78 ? 5.786 -8.690 -14.173 1.00 62.47 78 GLN A O 1
ATOM 651 N N . PHE A 1 79 ? 5.536 -7.504 -12.282 1.00 65.25 79 PHE A N 1
ATOM 652 C CA . PHE A 1 79 ? 4.866 -8.540 -11.499 1.00 65.25 79 PHE A CA 1
ATOM 653 C C . PHE A 1 79 ? 3.348 -8.339 -11.428 1.00 65.25 79 PHE A C 1
ATOM 655 O O . PHE A 1 79 ? 2.640 -9.206 -10.913 1.00 65.25 79 PHE A O 1
ATOM 662 N N . THR A 1 80 ? 2.816 -7.227 -11.950 1.00 67.31 80 THR A N 1
ATOM 663 C CA . THR A 1 80 ? 1.371 -7.006 -11.996 1.00 67.31 80 THR A CA 1
ATOM 664 C C . THR A 1 80 ? 0.787 -7.745 -13.204 1.00 67.31 80 THR A C 1
ATOM 666 O O . THR A 1 80 ? 0.983 -7.391 -14.365 1.00 67.31 80 THR A O 1
ATOM 669 N N . GLY A 1 81 ? 0.044 -8.821 -12.934 1.00 57.72 81 GLY A N 1
ATOM 670 C CA . GLY A 1 81 ? -0.568 -9.702 -13.938 1.00 57.72 81 GLY A CA 1
ATOM 671 C C . GLY A 1 81 ? -1.628 -9.056 -14.846 1.00 57.72 81 GLY A C 1
ATOM 672 O O . GLY A 1 81 ? -2.232 -9.760 -15.654 1.00 57.72 81 GLY A O 1
ATOM 673 N N . GLN A 1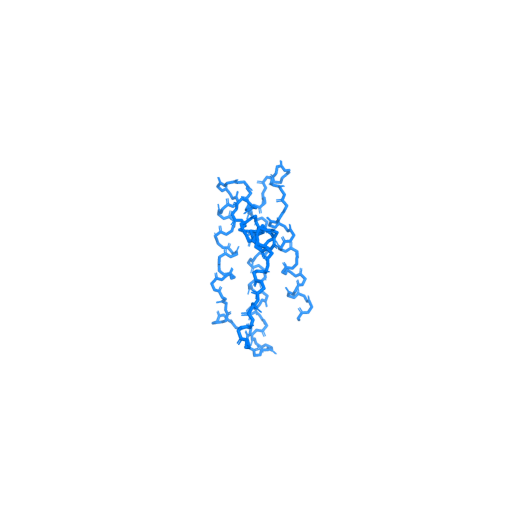 82 ? -1.827 -7.732 -14.787 1.00 55.94 82 GLN A N 1
ATOM 674 C CA . GLN A 1 82 ? -2.763 -7.004 -15.655 1.00 55.94 82 GLN A CA 1
ATOM 675 C C . GLN A 1 82 ? -2.478 -7.207 -17.152 1.00 55.94 82 GLN A C 1
ATOM 677 O O . GLN A 1 82 ? -3.385 -7.078 -17.972 1.00 55.94 82 GLN A O 1
ATOM 682 N N . GLY A 1 83 ? -1.239 -7.529 -17.540 1.00 49.44 83 GLY A N 1
ATOM 683 C CA . GLY A 1 83 ? -0.915 -7.894 -18.923 1.00 49.44 83 GLY A CA 1
ATOM 684 C C . GLY A 1 83 ? -1.502 -9.242 -19.361 1.00 49.44 83 GLY A C 1
ATOM 685 O O . GLY A 1 83 ? -1.822 -9.415 -20.534 1.00 49.44 83 GLY A O 1
ATOM 686 N N . VAL A 1 84 ? -1.686 -10.177 -18.425 1.00 51.47 84 VAL A N 1
ATOM 687 C CA . VAL A 1 84 ? -2.108 -11.564 -18.682 1.00 51.47 84 VAL A CA 1
ATOM 688 C C . VAL A 1 84 ? -3.635 -11.709 -18.623 1.00 51.47 84 VAL A C 1
ATOM 690 O O . VAL A 1 84 ? -4.214 -12.459 -19.407 1.00 51.47 84 VAL A O 1
ATOM 693 N N . GLU A 1 85 ? -4.313 -10.932 -17.771 1.00 53.53 85 GLU A N 1
ATOM 694 C CA . GLU A 1 85 ? -5.788 -10.889 -17.693 1.00 53.53 85 GLU A CA 1
ATOM 695 C C . GLU A 1 85 ? -6.446 -10.239 -18.924 1.00 53.53 85 GLU A C 1
ATOM 697 O O . GLU A 1 85 ? -7.611 -10.490 -19.225 1.00 53.53 85 GLU A O 1
ATOM 702 N N . LYS A 1 86 ? -5.688 -9.484 -19.732 1.00 51.31 86 LYS A N 1
ATOM 703 C CA . LYS A 1 86 ? -6.162 -8.966 -21.032 1.00 51.31 86 LYS A CA 1
ATOM 704 C C . LYS A 1 86 ? -6.430 -10.059 -22.076 1.00 51.31 86 LYS A C 1
ATOM 706 O O . LYS A 1 86 ? -6.959 -9.759 -23.14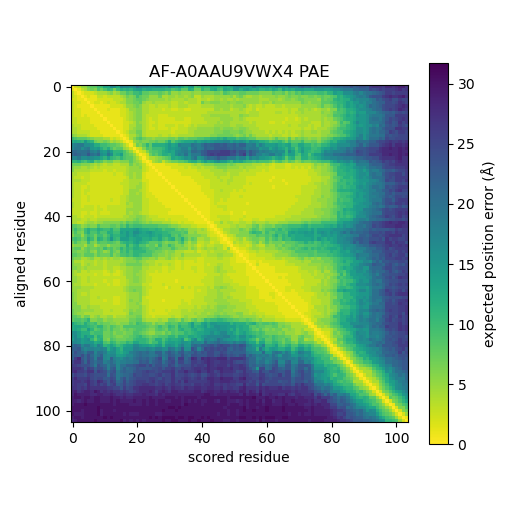7 1.00 51.31 86 LYS A O 1
ATOM 711 N N . ASN A 1 87 ? -6.133 -11.324 -21.775 1.00 51.78 87 ASN A N 1
ATOM 712 C CA . ASN A 1 87 ? -6.439 -12.449 -22.655 1.00 51.78 87 ASN A CA 1
ATOM 713 C C . ASN A 1 87 ? -7.955 -12.712 -22.817 1.00 51.78 87 ASN A C 1
ATOM 715 O O . ASN A 1 87 ? -8.360 -13.420 -23.739 1.00 51.78 87 AS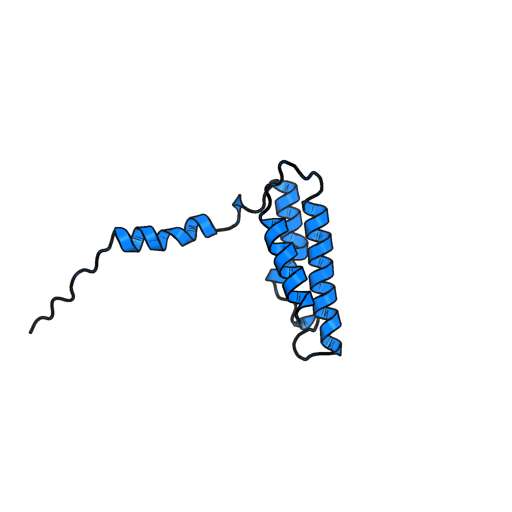N A O 1
ATOM 719 N N . ASP A 1 88 ? -8.821 -12.109 -21.992 1.00 54.31 88 ASP A N 1
ATOM 720 C CA . ASP A 1 88 ? -10.274 -12.171 -22.217 1.00 54.31 88 ASP A CA 1
ATOM 721 C C . ASP A 1 88 ? -10.712 -11.444 -23.497 1.00 54.31 88 ASP A C 1
ATOM 723 O O . ASP A 1 88 ? -11.639 -11.885 -24.178 1.00 54.31 88 ASP A O 1
ATOM 727 N N . VAL A 1 89 ? -10.010 -10.377 -23.899 1.00 56.88 89 VAL A N 1
ATOM 728 C CA . VAL A 1 89 ? -10.291 -9.687 -25.171 1.00 56.88 89 VAL A CA 1
ATOM 729 C C . VAL A 1 89 ? -9.929 -10.583 -26.354 1.00 56.88 89 VAL A C 1
ATOM 731 O O . VAL A 1 89 ? -10.703 -10.686 -27.305 1.00 56.88 89 VAL A O 1
ATOM 734 N N . ALA A 1 90 ? -8.802 -11.296 -26.275 1.00 55.41 90 ALA A N 1
ATOM 735 C CA . ALA A 1 90 ? -8.395 -12.234 -27.316 1.00 55.41 90 ALA A CA 1
ATOM 736 C C . ALA A 1 90 ? -9.388 -13.399 -27.438 1.00 55.41 90 ALA A C 1
ATOM 738 O O . ALA A 1 90 ? -9.802 -13.720 -28.548 1.00 55.41 90 ALA A O 1
ATOM 739 N N . LYS A 1 91 ? -9.865 -13.967 -26.321 1.00 55.72 91 LYS A N 1
ATOM 740 C CA . LYS A 1 91 ? -10.921 -14.996 -26.345 1.00 55.72 91 LYS A CA 1
ATOM 741 C C . LYS A 1 91 ? -12.238 -14.473 -26.926 1.00 55.72 91 LYS A C 1
ATOM 743 O O . LYS A 1 91 ? -12.889 -15.188 -27.679 1.00 55.72 91 LYS A O 1
ATOM 748 N N . ARG A 1 92 ? -12.626 -13.228 -26.642 1.00 57.97 92 ARG A N 1
ATOM 749 C CA . ARG A 1 92 ? -13.862 -12.633 -27.181 1.00 57.97 92 ARG A CA 1
ATOM 750 C C . ARG A 1 92 ? -13.802 -12.372 -28.690 1.00 57.97 92 ARG A C 1
ATOM 752 O O . ARG A 1 92 ? -14.836 -12.422 -29.346 1.00 57.97 92 ARG A O 1
ATOM 759 N N . ILE A 1 93 ? -12.611 -12.100 -29.227 1.00 60.22 93 ILE A N 1
ATOM 760 C CA . ILE A 1 93 ? -12.379 -11.896 -30.665 1.00 60.22 93 ILE A CA 1
ATOM 761 C C . ILE A 1 93 ? -12.2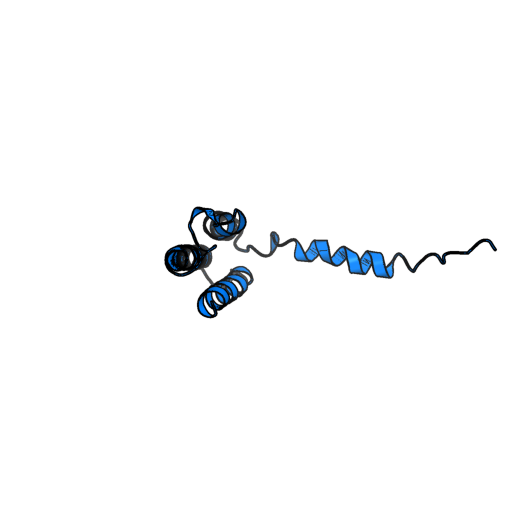06 -13.237 -31.396 1.00 60.22 93 ILE A C 1
ATOM 763 O O . ILE A 1 93 ? -12.714 -13.390 -32.502 1.00 60.22 93 ILE A O 1
ATOM 767 N N . PHE A 1 94 ? -11.529 -14.218 -30.788 1.00 57.66 94 PHE A N 1
ATOM 768 C CA . PHE A 1 94 ? -11.275 -15.527 -31.408 1.00 57.66 94 PHE A CA 1
ATOM 769 C C . PHE A 1 94 ? -12.439 -16.517 -31.302 1.00 57.66 94 PHE A C 1
ATOM 771 O O . PHE A 1 94 ? -12.521 -17.427 -32.122 1.00 57.66 94 PHE A O 1
ATOM 778 N N . PHE A 1 95 ? -13.351 -16.348 -30.340 1.00 57.88 95 PHE A N 1
ATOM 779 C CA . PHE A 1 95 ? -14.556 -17.169 -30.214 1.00 57.88 95 PHE A CA 1
ATOM 780 C C . PHE A 1 95 ? -15.820 -16.325 -30.438 1.00 57.88 95 PHE A C 1
ATOM 782 O O . PHE A 1 95 ? -16.553 -16.042 -29.482 1.00 57.88 95 PHE A O 1
ATOM 789 N N . PRO A 1 96 ? -16.133 -15.913 -31.683 1.00 47.56 96 PRO A N 1
ATOM 790 C CA . PRO A 1 96 ? -17.490 -15.512 -32.002 1.00 47.56 96 PRO A CA 1
ATOM 791 C C . PRO A 1 96 ? -18.393 -16.730 -31.781 1.00 47.56 96 PRO A C 1
ATOM 793 O O . PRO A 1 96 ? -18.271 -17.754 -32.446 1.00 47.56 96 PRO A O 1
ATOM 796 N N . LYS A 1 97 ? -19.227 -16.607 -30.747 1.00 45.91 97 LYS A N 1
ATOM 797 C CA . LYS A 1 97 ? -20.405 -17.405 -30.400 1.00 45.91 97 LYS A CA 1
ATOM 798 C C . LYS A 1 97 ? -20.807 -18.394 -31.502 1.00 45.91 97 LYS A C 1
ATOM 800 O O . LYS A 1 97 ? -21.495 -18.012 -32.442 1.00 45.91 97 LYS A O 1
ATOM 805 N N . VAL A 1 98 ? -20.408 -19.660 -31.353 1.00 48.16 98 VAL A N 1
ATOM 806 C CA . VAL A 1 98 ? -21.096 -20.757 -32.039 1.00 48.16 98 VAL A CA 1
ATOM 807 C C . VAL A 1 98 ? -22.559 -20.666 -31.623 1.00 48.16 98 VAL A C 1
ATOM 809 O O . VAL A 1 98 ? -22.900 -20.758 -30.441 1.00 48.16 98 VAL A O 1
ATOM 812 N N . GLU A 1 99 ? -23.393 -20.316 -32.594 1.00 46.59 99 GLU A N 1
ATOM 813 C CA . GLU A 1 99 ? -24.839 -20.280 -32.484 1.00 46.59 99 GLU A CA 1
ATOM 814 C C . GLU A 1 99 ? -25.307 -21.555 -31.787 1.00 46.59 99 GLU A C 1
ATOM 816 O O . GLU A 1 99 ? -24.962 -22.668 -32.189 1.00 46.59 99 GLU A O 1
ATOM 821 N N . GLN A 1 100 ? -26.094 -21.389 -30.725 1.00 52.12 100 GLN A N 1
ATOM 822 C CA . GLN A 1 100 ? -26.973 -22.445 -30.258 1.00 52.12 100 GLN A CA 1
ATOM 823 C C . GLN A 1 100 ? -27.956 -22.730 -31.399 1.00 52.12 100 GLN A C 1
ATOM 825 O O . GLN A 1 100 ? -29.031 -22.138 -31.454 1.00 52.12 100 GLN A O 1
ATOM 830 N N . MET A 1 101 ? -27.574 -23.605 -32.333 1.00 42.75 101 MET A N 1
ATOM 831 C CA . MET A 1 101 ? -28.525 -24.292 -33.194 1.00 42.75 101 MET A CA 1
ATOM 832 C C . MET A 1 101 ? -29.396 -25.136 -32.272 1.00 42.75 101 MET A C 1
ATOM 834 O O . MET A 1 101 ? -29.040 -26.245 -31.873 1.00 42.75 101 MET A O 1
ATOM 838 N N . GLY A 1 102 ? -30.529 -24.557 -31.884 1.00 39.75 102 GLY A N 1
ATOM 839 C CA . GLY A 1 102 ? -31.661 -25.321 -31.409 1.00 39.75 102 GLY A CA 1
ATOM 840 C C . GLY A 1 102 ? -32.025 -26.331 -32.489 1.00 39.75 102 GLY A C 1
ATOM 841 O O . GLY A 1 102 ? -32.471 -25.953 -33.568 1.00 39.75 102 GLY A O 1
ATOM 842 N N . CYS A 1 103 ? -31.828 -27.614 -32.195 1.00 39.25 103 CYS A N 1
ATOM 843 C CA . CYS A 1 103 ? -32.658 -28.644 -32.799 1.00 39.25 103 CYS A CA 1
ATOM 844 C C . CYS A 1 103 ? -34.073 -28.427 -32.255 1.00 39.25 103 CYS A C 1
ATOM 846 O O . CYS A 1 103 ? -34.345 -28.745 -31.097 1.00 39.25 103 CYS A O 1
ATOM 848 N N . SER A 1 104 ? -34.917 -27.792 -33.068 1.00 40.69 104 SER A N 1
ATOM 849 C CA . SER A 1 104 ? -36.370 -27.988 -33.040 1.00 40.69 104 SER A CA 1
ATOM 850 C C . SER A 1 104 ? -36.718 -29.103 -34.013 1.00 40.69 104 SER A C 1
ATOM 852 O O . SER A 1 104 ? -36.055 -29.153 -35.074 1.00 40.69 104 SER A O 1
#